Protein AF-K2FXB5-F1 (afdb_monomer_lite)

pLDDT: mean 81.55, std 10.62, range [46.53, 92.0]

Foldseek 3Di:
DCVVVQVVLLVLVVVVCVPPHDDFDDWDGPPFKIFTHHPNDGPDIDGCVRCVVSSPDD

Radius of gyration: 11.11 Å; chains: 1; bounding box: 29×21×29 Å

Structure (mmCIF, N/CA/C/O backbone):
data_AF-K2FXB5-F1
#
_entry.id   AF-K2FXB5-F1
#
loop_
_atom_site.group_PDB
_atom_site.id
_atom_site.type_symbol
_atom_site.label_atom_id
_atom_site.label_alt_id
_atom_site.label_comp_id
_atom_site.label_asym_id
_atom_site.label_entity_id
_atom_site.label_seq_id
_atom_site.pdbx_PDB_ins_code
_atom_site.Cartn_x
_atom_site.Cartn_y
_atom_site.Cartn_z
_atom_site.occupancy
_atom_site.B_iso_or_equiv
_atom_site.auth_seq_id
_atom_site.auth_comp_id
_atom_site.auth_asym_id
_atom_site.auth_atom_id
_atom_site.pdbx_PDB_model_num
ATOM 1 N N . MET A 1 1 ? -8.782 -12.221 15.889 1.00 46.53 1 MET A N 1
ATOM 2 C CA . MET A 1 1 ? -9.597 -11.732 14.752 1.00 46.53 1 MET A CA 1
ATOM 3 C C . MET A 1 1 ? -9.046 -10.398 14.223 1.00 46.53 1 MET A C 1
ATOM 5 O O . MET A 1 1 ? -9.731 -9.393 14.308 1.00 46.53 1 MET A O 1
ATOM 9 N N . ASN A 1 2 ? -7.808 -10.363 13.706 1.00 56.16 2 ASN A N 1
ATOM 10 C CA . ASN A 1 2 ? -7.179 -9.116 13.212 1.00 56.16 2 ASN A CA 1
ATOM 11 C C . ASN A 1 2 ? -6.726 -9.182 11.739 1.00 56.16 2 ASN A C 1
ATOM 13 O O . ASN A 1 2 ? -6.548 -8.142 11.115 1.00 56.16 2 ASN A O 1
ATOM 17 N N . TYR A 1 3 ? -6.592 -10.383 11.167 1.00 58.62 3 TYR A N 1
ATOM 18 C CA . TYR A 1 3 ? -6.152 -10.591 9.781 1.00 58.62 3 TYR A CA 1
ATOM 19 C C . TYR A 1 3 ? -7.146 -10.053 8.744 1.00 58.62 3 TYR A C 1
ATOM 21 O O . TYR A 1 3 ? -6.748 -9.488 7.732 1.00 58.62 3 TYR A O 1
ATOM 29 N N . THR A 1 4 ? -8.445 -10.134 9.037 1.00 65.00 4 THR A N 1
ATOM 30 C CA . THR A 1 4 ? -9.509 -9.656 8.143 1.00 65.00 4 THR A CA 1
ATOM 31 C C . THR A 1 4 ? -9.398 -8.156 7.864 1.00 65.00 4 THR A C 1
ATOM 33 O O . THR A 1 4 ? -9.712 -7.703 6.770 1.00 65.00 4 THR A O 1
ATOM 36 N N . LYS A 1 5 ? -8.901 -7.376 8.833 1.00 77.25 5 LYS A N 1
ATOM 37 C CA . LYS A 1 5 ? -8.796 -5.919 8.714 1.00 77.25 5 LYS A CA 1
ATOM 38 C C . LYS A 1 5 ? -7.667 -5.497 7.773 1.00 77.25 5 LYS A C 1
ATOM 40 O O . LYS A 1 5 ? -7.865 -4.580 6.985 1.00 77.25 5 LYS A O 1
ATOM 45 N N . LEU A 1 6 ? -6.524 -6.185 7.826 1.00 81.31 6 LEU A N 1
ATOM 46 C CA . LEU A 1 6 ? -5.395 -5.941 6.922 1.00 81.31 6 LEU A CA 1
ATOM 47 C C . LEU A 1 6 ? -5.727 -6.359 5.492 1.00 81.31 6 LEU A C 1
ATOM 49 O O . LEU A 1 6 ? -5.448 -5.606 4.566 1.00 81.31 6 LEU A O 1
ATOM 53 N N . GLN A 1 7 ? -6.391 -7.505 5.318 1.00 82.31 7 GLN A N 1
ATOM 54 C CA . GLN A 1 7 ? -6.792 -7.966 3.991 1.00 82.31 7 GLN A CA 1
ATOM 55 C C . GLN A 1 7 ? -7.774 -6.991 3.328 1.00 82.31 7 GLN A C 1
ATOM 57 O O . GLN A 1 7 ? -7.582 -6.633 2.173 1.00 82.31 7 GLN A O 1
ATOM 62 N N . SER A 1 8 ? -8.778 -6.493 4.060 1.00 85.56 8 SER A N 1
ATOM 63 C CA . SER A 1 8 ? -9.695 -5.472 3.533 1.00 85.56 8 SER A CA 1
ATOM 64 C C . SER A 1 8 ? -9.003 -4.150 3.192 1.00 85.56 8 SER A C 1
ATOM 66 O O . SER A 1 8 ? -9.403 -3.478 2.246 1.00 85.56 8 SER A O 1
ATOM 68 N N . GLN A 1 9 ? -7.982 -3.754 3.957 1.00 86.25 9 GLN A N 1
ATOM 69 C CA . GLN A 1 9 ? -7.178 -2.572 3.636 1.00 86.25 9 GLN A CA 1
ATOM 70 C C . GLN A 1 9 ? -6.366 -2.784 2.361 1.00 86.25 9 GLN A C 1
ATOM 72 O O . GLN A 1 9 ? -6.384 -1.924 1.486 1.00 86.25 9 GLN A O 1
ATOM 77 N N . TYR A 1 10 ? -5.703 -3.936 2.244 1.00 88.38 10 TYR A N 1
ATOM 78 C CA . TYR A 1 10 ? -4.955 -4.304 1.050 1.00 88.38 10 TYR A CA 1
ATOM 79 C C . TYR A 1 10 ? -5.846 -4.297 -0.191 1.00 88.38 10 TYR A C 1
ATOM 81 O O . TYR A 1 10 ? -5.470 -3.711 -1.194 1.00 88.38 10 TYR A O 1
ATOM 89 N N . ASP A 1 11 ? -7.044 -4.876 -0.110 1.00 87.38 11 ASP A N 1
ATOM 90 C CA . ASP A 1 11 ? -7.971 -4.960 -1.242 1.00 87.38 11 ASP A CA 1
ATOM 91 C C . ASP A 1 11 ? -8.394 -3.569 -1.747 1.00 87.38 11 ASP A C 1
ATOM 93 O O . ASP A 1 11 ? -8.339 -3.290 -2.945 1.00 87.38 11 ASP A O 1
ATOM 97 N N . LYS A 1 12 ? -8.701 -2.644 -0.823 1.00 87.19 12 LYS A N 1
ATOM 98 C CA . LYS A 1 12 ? -8.971 -1.235 -1.155 1.00 87.19 12 LYS A CA 1
ATOM 99 C C . LYS A 1 12 ? -7.784 -0.569 -1.845 1.00 87.19 12 LYS A C 1
ATOM 101 O O . LYS A 1 12 ? -7.956 0.073 -2.878 1.00 87.19 12 LYS A O 1
ATOM 106 N N . ILE A 1 13 ? -6.593 -0.710 -1.262 1.00 87.19 13 ILE A N 1
ATOM 107 C CA . ILE A 1 13 ? -5.364 -0.122 -1.799 1.00 87.19 13 ILE A CA 1
ATOM 108 C C . ILE A 1 13 ? -5.097 -0.687 -3.198 1.00 87.19 13 ILE A C 1
ATOM 110 O O . ILE A 1 13 ? -4.903 0.071 -4.142 1.00 87.19 13 ILE A O 1
ATOM 114 N N . TYR A 1 14 ? -5.154 -2.007 -3.350 1.00 87.19 14 TY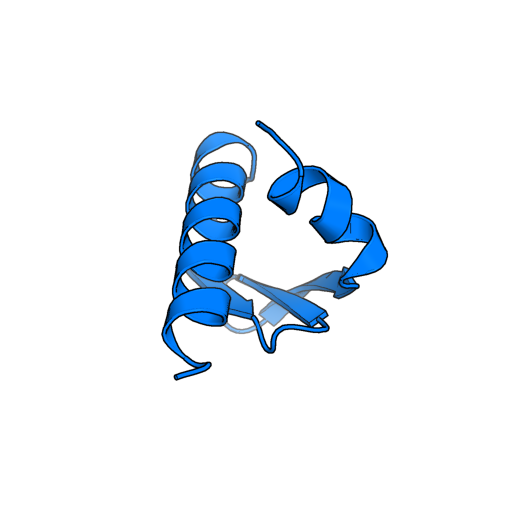R A N 1
ATOM 115 C CA . TYR A 1 14 ? -4.945 -2.690 -4.617 1.00 87.19 14 TYR A CA 1
ATOM 116 C C . TYR A 1 14 ? -5.945 -2.230 -5.676 1.00 87.19 14 TYR A C 1
ATOM 118 O O . TYR A 1 14 ? -5.543 -1.901 -6.788 1.00 87.19 14 TYR A O 1
ATOM 126 N N . SER A 1 15 ? -7.232 -2.131 -5.331 1.00 86.81 15 SER A N 1
ATOM 127 C CA . SER A 1 15 ? -8.252 -1.627 -6.250 1.00 86.81 15 SER A CA 1
ATOM 128 C C . SER A 1 15 ? -7.978 -0.187 -6.678 1.00 86.81 15 SER A C 1
ATOM 130 O O . SER A 1 15 ? -8.083 0.104 -7.866 1.00 86.81 15 SER A O 1
ATOM 132 N N . TYR A 1 16 ? -7.611 0.696 -5.742 1.00 86.19 16 TYR A N 1
ATOM 133 C CA . TYR A 1 16 ? -7.282 2.089 -6.042 1.00 86.19 16 TYR A CA 1
ATOM 134 C C . TYR A 1 16 ? -6.106 2.167 -7.020 1.00 86.19 16 TYR A C 1
ATOM 136 O O . TYR A 1 16 ? -6.266 2.655 -8.137 1.00 86.19 16 TYR A O 1
ATOM 144 N N . PHE A 1 17 ? -4.964 1.574 -6.657 1.00 83.75 17 PHE A N 1
ATOM 145 C CA . PHE A 1 17 ? -3.754 1.584 -7.480 1.00 83.75 17 PHE A CA 1
ATOM 146 C C . PHE A 1 17 ? -3.976 0.940 -8.851 1.00 83.75 17 PHE A C 1
ATOM 148 O O . PHE A 1 17 ? -3.490 1.466 -9.846 1.00 83.75 17 PHE A O 1
ATOM 155 N N . ARG A 1 18 ? -4.769 -0.136 -8.939 1.00 82.94 18 ARG A N 1
ATOM 156 C CA . ARG A 1 18 ? -5.116 -0.780 -10.217 1.00 82.94 18 ARG A CA 1
ATOM 157 C C . ARG A 1 18 ? -5.872 0.150 -11.166 1.00 82.94 18 ARG A C 1
ATOM 159 O O . ARG A 1 18 ? -5.773 -0.010 -12.378 1.00 82.94 18 ARG A O 1
ATOM 166 N N . THR A 1 19 ? -6.653 1.082 -10.627 1.00 80.56 19 THR A N 1
ATOM 167 C CA . THR A 1 19 ? -7.417 2.056 -11.419 1.00 80.56 19 THR A CA 1
ATOM 168 C C . THR A 1 19 ? -6.681 3.366 -11.683 1.00 80.56 19 THR A C 1
ATOM 170 O O . THR A 1 19 ? -6.952 3.994 -12.703 1.00 80.56 19 THR A O 1
ATOM 173 N N . THR A 1 20 ? -5.782 3.797 -10.793 1.00 76.25 20 THR A N 1
ATOM 174 C CA . THR A 1 20 ? -5.169 5.136 -10.852 1.00 76.25 20 THR A CA 1
ATOM 175 C C . THR A 1 20 ? -3.676 5.152 -11.171 1.00 76.25 20 THR A C 1
ATOM 177 O O . THR A 1 20 ? -3.157 6.225 -11.464 1.00 76.25 20 THR A O 1
ATOM 180 N N . CYS A 1 21 ? -2.966 4.025 -11.083 1.00 66.75 21 CYS A N 1
ATOM 181 C CA . CYS A 1 21 ? -1.517 3.962 -11.288 1.00 66.75 21 CYS A CA 1
ATOM 182 C C . CYS A 1 21 ? -1.118 3.188 -12.552 1.00 66.75 21 CYS A C 1
ATOM 184 O O . CYS A 1 21 ? -1.866 2.360 -13.071 1.00 66.75 21 CYS A O 1
ATOM 186 N N . GLU A 1 22 ? 0.089 3.497 -13.025 1.00 64.44 22 GLU A N 1
ATOM 187 C CA . GLU A 1 22 ? 0.837 2.795 -14.076 1.00 64.44 22 GLU A CA 1
ATOM 188 C C . GLU A 1 22 ? 1.029 1.298 -13.741 1.00 64.44 22 GLU A C 1
ATOM 190 O O . GLU A 1 22 ? 0.793 0.906 -12.593 1.00 64.44 22 GLU A O 1
ATOM 195 N N . PRO A 1 23 ? 1.408 0.434 -14.709 1.00 72.56 23 PRO A N 1
ATOM 196 C CA . PRO A 1 23 ? 1.615 -0.991 -14.446 1.00 72.56 23 PRO A CA 1
ATOM 197 C C . PRO A 1 23 ? 2.534 -1.209 -13.238 1.0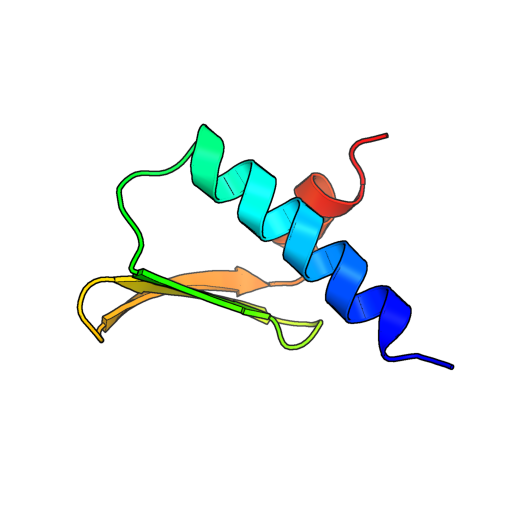0 72.56 23 PRO A C 1
ATOM 199 O O . PRO A 1 23 ? 3.647 -0.696 -13.193 1.00 72.56 23 PRO A O 1
ATOM 202 N N . PHE A 1 24 ? 2.028 -1.962 -12.263 1.00 83.62 24 PHE A N 1
ATOM 203 C CA . PHE A 1 24 ? 2.775 -2.472 -11.121 1.00 83.62 24 PHE A CA 1
ATOM 204 C C . PHE A 1 24 ? 2.597 -3.990 -11.069 1.00 83.62 24 PHE A C 1
ATOM 206 O O . PHE A 1 24 ? 1.551 -4.516 -11.462 1.00 83.62 24 PHE A O 1
ATOM 213 N N . ASP A 1 25 ? 3.611 -4.689 -10.572 1.00 84.62 25 ASP A N 1
ATOM 214 C CA . ASP A 1 25 ? 3.635 -6.151 -10.519 1.00 84.62 25 ASP A CA 1
ATOM 215 C C . ASP A 1 25 ? 2.860 -6.642 -9.288 1.00 84.62 25 ASP A C 1
ATOM 217 O O . ASP A 1 25 ? 1.914 -7.430 -9.380 1.00 84.62 25 ASP A O 1
ATOM 221 N N . PHE A 1 26 ? 3.196 -6.089 -8.118 1.00 84.88 26 PHE A N 1
ATOM 222 C CA . PHE A 1 26 ? 2.489 -6.362 -6.873 1.00 84.88 26 PHE A CA 1
ATOM 223 C C . PHE A 1 26 ? 2.650 -5.235 -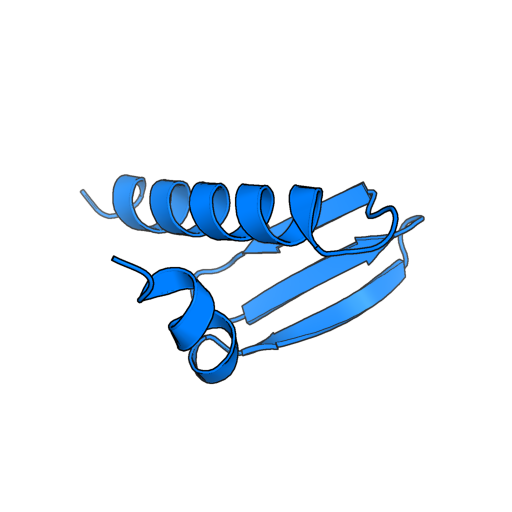5.848 1.00 84.88 26 PHE A C 1
ATOM 225 O O . PHE A 1 26 ? 3.527 -4.374 -5.932 1.00 84.88 26 PHE A O 1
ATOM 232 N N . LEU A 1 27 ? 1.760 -5.257 -4.858 1.00 89.31 27 LEU A N 1
ATOM 233 C CA . LEU A 1 27 ? 1.796 -4.376 -3.700 1.00 89.31 27 LEU A CA 1
ATOM 234 C C . LEU A 1 27 ? 2.107 -5.205 -2.460 1.00 89.31 27 LEU A C 1
ATOM 236 O O . LEU A 1 27 ? 1.612 -6.321 -2.313 1.00 89.31 27 LEU A O 1
ATOM 240 N N . GLU A 1 28 ? 2.867 -4.636 -1.538 1.00 89.75 28 GLU A N 1
ATOM 241 C CA . GLU A 1 28 ? 3.122 -5.236 -0.234 1.00 89.75 28 GLU A CA 1
ATOM 242 C C . GLU A 1 28 ? 2.604 -4.301 0.860 1.00 89.75 28 GLU A C 1
ATOM 244 O O . GLU A 1 28 ? 2.958 -3.123 0.906 1.00 89.75 28 GLU A O 1
ATOM 249 N N . TRP A 1 29 ? 1.716 -4.809 1.717 1.00 88.56 29 TRP A N 1
ATOM 250 C CA . TRP A 1 29 ? 1.069 -4.032 2.774 1.00 88.56 29 TRP A CA 1
ATOM 251 C C . TRP A 1 29 ? 1.221 -4.716 4.128 1.00 88.56 29 TRP A C 1
ATOM 253 O O . TRP A 1 29 ? 0.586 -5.735 4.393 1.00 88.56 29 TRP A O 1
ATOM 263 N N . ASP A 1 30 ? 1.994 -4.096 5.018 1.00 85.69 30 ASP A N 1
ATOM 264 C CA . ASP A 1 30 ? 2.210 -4.593 6.386 1.00 85.69 30 ASP A CA 1
ATOM 265 C C . ASP A 1 30 ? 1.249 -3.951 7.417 1.00 85.69 30 ASP A C 1
ATOM 267 O O . ASP A 1 30 ? 1.330 -4.170 8.623 1.00 85.69 30 ASP A O 1
ATOM 271 N N . GLY A 1 31 ? 0.323 -3.089 6.979 1.00 84.56 31 GLY A N 1
ATOM 27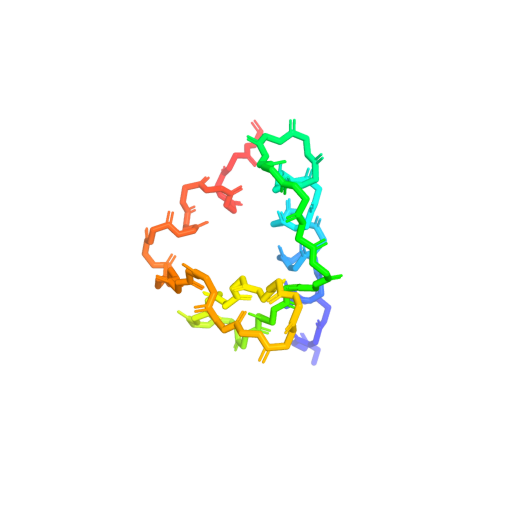2 C CA . GLY A 1 31 ? -0.532 -2.307 7.887 1.00 84.56 31 GLY A CA 1
ATOM 273 C C . GLY A 1 31 ? 0.079 -0.985 8.351 1.00 84.56 31 GLY A C 1
ATOM 274 O O . GLY A 1 31 ? -0.599 -0.184 8.997 1.00 84.56 31 GLY A O 1
ATOM 275 N N . LYS A 1 32 ? 1.355 -0.750 8.031 1.00 87.50 32 LYS A N 1
ATOM 276 C CA . LYS A 1 32 ? 2.092 0.481 8.355 1.00 87.50 32 LYS A CA 1
ATOM 277 C C . LYS A 1 32 ? 2.752 1.124 7.146 1.00 87.50 32 LYS A C 1
ATOM 279 O O . LYS A 1 32 ? 2.842 2.349 7.101 1.00 87.50 32 LYS A O 1
ATOM 284 N N . ILE A 1 33 ? 3.247 0.311 6.221 1.00 89.94 33 ILE A N 1
ATOM 285 C CA . ILE A 1 33 ? 3.952 0.748 5.022 1.00 89.94 33 ILE A CA 1
ATOM 286 C C . ILE A 1 33 ? 3.374 -0.038 3.852 1.00 89.94 33 ILE A C 1
ATOM 288 O O . ILE A 1 33 ? 3.186 -1.251 3.950 1.00 89.94 33 ILE A O 1
ATOM 292 N N . LEU A 1 34 ? 3.046 0.691 2.791 1.00 90.75 34 LEU A N 1
ATOM 293 C CA . LEU A 1 34 ? 2.696 0.161 1.487 1.00 90.75 34 LEU A CA 1
ATOM 294 C C . LEU A 1 34 ? 3.920 0.280 0.597 1.00 90.75 34 LEU A C 1
ATOM 296 O O . LEU A 1 34 ? 4.456 1.375 0.450 1.00 90.75 34 LEU A O 1
ATOM 300 N N . GLN A 1 35 ? 4.328 -0.817 -0.015 1.00 92.00 35 GLN A N 1
ATOM 301 C CA . GLN A 1 35 ? 5.406 -0.851 -0.987 1.00 92.00 35 GLN A CA 1
ATOM 302 C C . GLN A 1 35 ? 4.837 -1.243 -2.345 1.00 92.00 35 GLN A C 1
ATOM 304 O O . GLN A 1 35 ? 4.117 -2.233 -2.466 1.00 92.00 35 GLN A O 1
ATOM 309 N N . VAL A 1 36 ? 5.148 -0.441 -3.354 1.00 89.81 36 VAL A N 1
ATOM 310 C CA . VAL A 1 36 ? 4.750 -0.649 -4.742 1.00 89.81 36 VAL A CA 1
ATOM 311 C C . VAL A 1 36 ? 5.956 -1.207 -5.477 1.00 89.81 36 VAL A C 1
ATOM 313 O O . VAL A 1 36 ? 7.000 -0.552 -5.539 1.00 89.81 36 VAL A O 1
ATOM 316 N N . TRP A 1 37 ? 5.814 -2.415 -6.010 1.00 90.50 37 TRP A N 1
ATOM 317 C CA . TRP A 1 37 ? 6.875 -3.109 -6.722 1.00 90.50 37 TRP A CA 1
ATOM 318 C C . TRP A 1 37 ? 6.534 -3.224 -8.202 1.00 90.50 37 TRP A C 1
ATOM 320 O O . TRP A 1 37 ? 5.420 -3.598 -8.571 1.00 90.50 37 TRP A O 1
ATOM 330 N N . ASP A 1 38 ? 7.519 -2.933 -9.042 1.00 88.50 38 ASP A N 1
ATOM 331 C CA . ASP A 1 38 ? 7.474 -3.188 -10.477 1.00 88.50 38 ASP A CA 1
ATOM 332 C C . ASP A 1 38 ? 8.774 -3.865 -10.903 1.00 88.50 38 ASP A C 1
ATOM 334 O O . ASP A 1 38 ? 9.854 -3.458 -10.474 1.00 88.50 38 ASP A O 1
ATOM 338 N N . SER A 1 39 ? 8.686 -4.920 -11.716 1.00 87.75 39 SER A N 1
ATOM 339 C CA . SER A 1 39 ? 9.863 -5.607 -12.269 1.00 87.75 39 SER A CA 1
ATOM 340 C C . SER A 1 39 ? 10.924 -5.983 -11.214 1.00 87.75 39 SER A C 1
ATOM 342 O O . SER A 1 39 ? 12.128 -5.874 -11.452 1.00 87.75 39 SER A O 1
ATOM 344 N N . ASN A 1 40 ? 10.481 -6.425 -10.027 1.00 85.62 40 ASN A N 1
ATOM 345 C CA . ASN A 1 40 ? 11.329 -6.770 -8.875 1.00 85.62 40 ASN A CA 1
ATOM 346 C C . ASN A 1 40 ? 12.146 -5.593 -8.286 1.00 85.62 40 ASN A C 1
ATOM 348 O O . ASN A 1 40 ? 13.118 -5.803 -7.557 1.00 85.62 40 ASN A O 1
ATOM 352 N N . ALA A 1 41 ? 11.746 -4.354 -8.572 1.00 87.38 41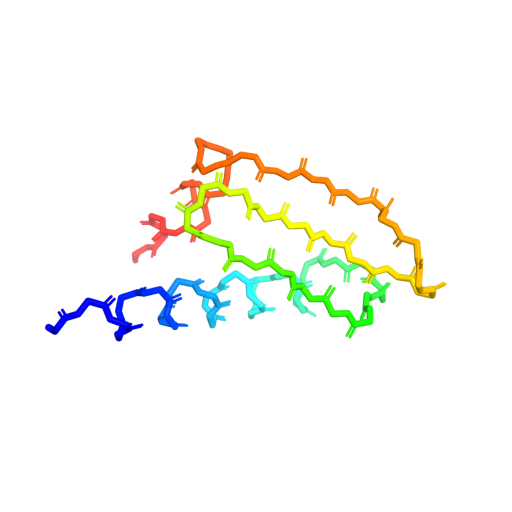 ALA A N 1
ATOM 353 C CA . ALA A 1 41 ? 12.277 -3.138 -7.978 1.00 87.38 41 ALA A CA 1
ATOM 354 C C . ALA A 1 41 ? 11.182 -2.395 -7.198 1.00 87.38 41 ALA A C 1
ATOM 356 O O . ALA A 1 41 ? 10.031 -2.306 -7.623 1.00 87.38 41 ALA A O 1
ATOM 357 N N . LEU A 1 42 ? 11.550 -1.839 -6.042 1.00 89.31 42 LEU A N 1
ATOM 358 C CA . LEU A 1 42 ? 10.669 -0.968 -5.271 1.00 89.31 42 LEU A CA 1
ATOM 359 C C . LEU A 1 42 ? 10.566 0.385 -5.985 1.00 89.31 42 LEU A C 1
ATOM 361 O O . LEU A 1 42 ? 11.524 1.159 -5.971 1.00 89.31 42 LEU A O 1
ATOM 365 N N . ILE A 1 43 ? 9.413 0.674 -6.586 1.00 88.81 43 ILE A N 1
ATOM 366 C CA . ILE A 1 43 ? 9.177 1.940 -7.295 1.00 88.81 43 ILE A CA 1
ATOM 367 C C . ILE A 1 43 ? 8.599 3.020 -6.383 1.00 88.81 43 ILE A C 1
ATOM 369 O O . ILE A 1 43 ? 8.837 4.207 -6.601 1.00 88.81 43 ILE A O 1
ATOM 373 N N . SER A 1 44 ? 7.860 2.631 -5.342 1.00 87.06 44 SER A N 1
ATOM 374 C CA . SER A 1 44 ? 7.312 3.588 -4.383 1.00 87.06 44 SER A CA 1
ATOM 375 C C . SER A 1 44 ? 7.059 2.968 -3.018 1.00 87.06 44 SER A C 1
ATOM 377 O O . SER A 1 44 ? 6.778 1.777 -2.903 1.00 87.06 44 SER A O 1
ATOM 379 N N . ALA A 1 45 ? 7.139 3.787 -1.973 1.00 90.00 45 ALA A N 1
ATOM 380 C CA . ALA A 1 45 ? 6.786 3.392 -0.619 1.00 90.00 45 ALA A CA 1
ATOM 381 C C . ALA A 1 45 ? 5.990 4.510 0.054 1.00 90.00 45 ALA A C 1
ATOM 383 O O . ALA A 1 45 ? 6.414 5.664 0.053 1.00 90.00 45 ALA A O 1
ATOM 384 N N . HIS A 1 46 ? 4.852 4.155 0.645 1.00 88.88 46 HIS A N 1
ATOM 385 C CA . HIS A 1 46 ? 3.938 5.088 1.293 1.00 88.88 46 HIS A CA 1
ATOM 386 C C . HIS A 1 46 ? 3.665 4.651 2.726 1.00 88.88 46 HIS A C 1
ATOM 388 O O . HIS A 1 46 ? 3.366 3.485 2.999 1.00 88.88 46 HIS A O 1
ATOM 394 N N . HIS A 1 47 ? 3.715 5.589 3.664 1.00 90.00 47 HIS A N 1
ATOM 395 C CA . HIS A 1 47 ? 3.363 5.297 5.049 1.00 90.00 47 HIS A CA 1
ATOM 396 C C . HIS A 1 47 ? 1.846 5.265 5.248 1.00 90.00 47 HIS A C 1
ATOM 398 O O . HIS A 1 47 ? 1.095 5.928 4.538 1.00 90.00 47 HIS A O 1
ATOM 404 N N . LEU A 1 48 ? 1.385 4.574 6.297 1.00 84.75 48 LEU A N 1
ATOM 405 C CA . LEU A 1 48 ? -0.028 4.492 6.699 1.00 84.75 48 LEU A CA 1
ATOM 406 C C . LEU A 1 48 ? -0.716 5.858 6.766 1.00 84.75 48 LEU A C 1
ATOM 408 O O . LEU A 1 48 ? -1.913 5.952 6.529 1.00 84.75 48 LEU A O 1
ATOM 412 N N . LYS A 1 49 ? 0.022 6.918 7.103 1.00 84.31 49 LYS A N 1
ATOM 413 C CA . LYS A 1 49 ? -0.517 8.279 7.150 1.00 84.31 49 LYS A CA 1
ATOM 414 C C . LYS A 1 49 ? -0.920 8.797 5.765 1.00 84.31 49 LYS A C 1
ATOM 416 O O . LYS A 1 49 ? -1.893 9.529 5.672 1.00 84.31 49 LYS A O 1
ATOM 421 N N . GLU A 1 50 ? -0.193 8.404 4.726 1.00 83.75 50 GLU A N 1
ATOM 422 C CA . GLU A 1 50 ? -0.415 8.809 3.335 1.00 83.75 50 GLU A CA 1
ATOM 423 C C . GLU A 1 50 ? -1.484 7.937 2.676 1.00 83.75 50 GLU A C 1
ATOM 425 O O . GLU A 1 50 ? -2.450 8.447 2.122 1.00 83.75 50 GLU A O 1
ATOM 430 N N . VAL A 1 51 ? -1.390 6.611 2.835 1.00 83.19 51 VAL A N 1
ATOM 431 C CA . VAL A 1 51 ? -2.446 5.692 2.366 1.00 83.19 51 VAL A CA 1
ATOM 432 C C . VAL A 1 51 ? -3.705 5.749 3.235 1.00 83.19 51 VAL A C 1
ATOM 434 O O . VAL A 1 51 ? -4.737 5.182 2.888 1.00 83.19 51 VAL A O 1
ATOM 437 N N . GLY A 1 52 ? -3.641 6.441 4.372 1.00 81.50 52 GLY A N 1
ATOM 438 C CA . GLY A 1 52 ? -4.758 6.636 5.287 1.00 81.50 52 GLY A CA 1
ATOM 439 C C . GLY A 1 52 ? -5.931 7.362 4.637 1.00 81.50 52 GLY A C 1
ATOM 440 O O . GLY A 1 52 ? -7.069 7.059 4.990 1.00 81.50 52 GLY A O 1
ATO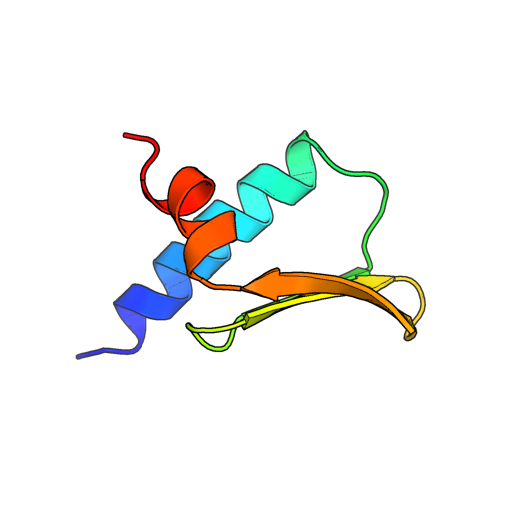M 441 N N . ASP A 1 53 ? -5.666 8.246 3.671 1.00 80.50 53 ASP A N 1
ATOM 442 C CA . ASP A 1 53 ? -6.694 8.894 2.848 1.00 80.50 53 ASP A CA 1
ATOM 443 C C . ASP A 1 53 ? -7.401 7.874 1.940 1.00 80.50 53 ASP A C 1
ATOM 445 O O . ASP A 1 53 ? -8.624 7.767 1.968 1.00 80.50 53 ASP A O 1
ATOM 449 N N . ILE A 1 54 ? -6.633 7.012 1.263 1.00 80.56 54 ILE A N 1
ATOM 450 C CA . ILE A 1 54 ? -7.145 5.926 0.401 1.00 80.56 54 ILE A CA 1
ATOM 451 C C . ILE A 1 54 ? -8.021 4.951 1.205 1.00 80.56 54 ILE A C 1
ATOM 453 O O . ILE A 1 54 ? -9.052 4.464 0.744 1.00 80.56 54 ILE A O 1
ATOM 457 N N . LEU A 1 55 ? -7.626 4.661 2.447 1.00 80.56 55 LEU A N 1
ATOM 458 C CA . LEU A 1 55 ? -8.371 3.766 3.333 1.00 80.56 55 LEU A CA 1
ATOM 459 C C . LEU A 1 55 ? -9.630 4.413 3.934 1.00 80.56 55 LEU A C 1
ATOM 461 O O . LEU A 1 55 ? -10.561 3.684 4.308 1.00 80.56 55 LEU A O 1
ATOM 465 N N . ARG A 1 56 ? -9.650 5.748 4.050 1.00 74.94 56 ARG A N 1
ATOM 466 C CA . ARG A 1 56 ? -10.746 6.539 4.630 1.00 74.94 56 ARG A CA 1
ATOM 467 C C . ARG A 1 56 ? -11.891 6.820 3.671 1.00 74.94 56 ARG A C 1
ATOM 469 O O . ARG A 1 56 ? -12.954 7.183 4.174 1.00 74.94 56 ARG A O 1
ATOM 476 N N . ASP A 1 57 ? -11.701 6.627 2.370 1.00 54.31 57 ASP A N 1
ATOM 477 C CA . ASP A 1 57 ? -12.761 6.854 1.391 1.00 54.31 57 ASP A CA 1
ATOM 478 C C . ASP A 1 57 ? -13.963 5.928 1.677 1.00 54.31 57 ASP A C 1
ATOM 480 O O . ASP A 1 57 ? -13.809 4.714 1.925 1.00 54.31 57 ASP A O 1
ATOM 484 N N . LYS A 1 58 ? -15.136 6.559 1.788 1.00 50.12 58 LYS A N 1
ATOM 485 C CA . LYS A 1 58 ? -16.376 6.058 2.386 1.00 50.12 58 LYS A CA 1
ATOM 486 C C . LYS A 1 58 ? -17.545 6.341 1.459 1.00 50.12 58 LYS A C 1
ATOM 488 O O . LYS A 1 58 ? -17.629 7.496 0.993 1.00 50.12 58 LYS A O 1
#

Sequence (58 aa):
MNYTKLQSQYDKIYSYFRTTCEPFDFLEWDGKILQVWDSNALISAHHLKEVGDILRDK

Secondary structure (DSSP, 8-state):
--HHHHHHHHHHHHHHHHHHSS--SEEEE-SSEEEEEETTEEEEEEEHHHHHHHHH--